Protein AF-E2A4C1-F1 (afdb_monomer_lite)

Radius of gyration: 12.72 Å; chains: 1; bounding box: 28×38×28 Å

Structure (mmCIF, N/CA/C/O backbone):
data_AF-E2A4C1-F1
#
_entry.id   AF-E2A4C1-F1
#
loop_
_atom_site.group_PDB
_atom_site.id
_atom_site.type_symbol
_atom_site.label_atom_id
_atom_site.label_alt_id
_atom_site.label_comp_id
_atom_site.label_asym_id
_atom_site.label_entity_id
_atom_site.label_seq_id
_atom_site.pdbx_PDB_ins_code
_atom_site.Cartn_x
_atom_site.Cartn_y
_atom_site.Cartn_z
_atom_site.occupancy
_atom_site.B_iso_or_equiv
_atom_site.auth_seq_id
_atom_site.auth_comp_id
_atom_site.auth_asym_id
_atom_site.auth_atom_id
_atom_site.pdbx_PDB_model_num
ATOM 1 N N . ILE A 1 1 ? 4.667 25.131 13.322 1.00 52.47 1 ILE A N 1
ATOM 2 C CA . ILE A 1 1 ? 4.842 24.398 12.045 1.00 52.47 1 ILE A CA 1
ATOM 3 C C . ILE A 1 1 ? 4.454 22.952 12.329 1.00 52.47 1 ILE A C 1
ATOM 5 O O . ILE A 1 1 ? 5.285 22.183 12.789 1.00 52.47 1 ILE A O 1
ATOM 9 N N . LEU A 1 2 ? 3.163 22.624 12.236 1.00 55.91 2 LEU A N 1
ATOM 10 C CA . LEU A 1 2 ? 2.709 21.246 12.437 1.00 55.91 2 LEU A CA 1
ATOM 11 C C . LEU A 1 2 ? 3.115 20.449 11.191 1.00 55.91 2 LEU A C 1
ATOM 13 O O . LEU A 1 2 ? 2.773 20.889 10.091 1.00 55.91 2 LEU A O 1
ATOM 17 N N . PRO A 1 3 ? 3.860 19.339 11.321 1.00 58.91 3 PRO A N 1
ATOM 18 C CA . PRO A 1 3 ? 4.148 18.493 10.177 1.00 58.91 3 PRO A CA 1
ATOM 19 C C . PRO A 1 3 ? 2.809 18.005 9.631 1.00 58.91 3 PRO A C 1
ATOM 21 O O . PRO A 1 3 ? 1.968 17.520 10.387 1.00 58.91 3 PRO A O 1
ATOM 24 N N . SER A 1 4 ? 2.584 18.206 8.337 1.00 63.31 4 SER A N 1
ATOM 25 C CA . SER A 1 4 ? 1.373 17.799 7.633 1.00 63.31 4 SER A CA 1
ATOM 26 C C . SER A 1 4 ? 1.216 16.281 7.731 1.00 63.31 4 SER A C 1
ATOM 28 O O . SER A 1 4 ? 1.726 15.535 6.898 1.00 63.31 4 SER A O 1
ATOM 30 N N . VAL A 1 5 ? 0.550 15.811 8.788 1.00 67.25 5 VAL A N 1
ATOM 31 C CA . VAL A 1 5 ? 0.146 14.415 8.927 1.00 67.25 5 VAL A CA 1
ATOM 32 C C . VAL A 1 5 ? -0.861 14.170 7.814 1.00 67.25 5 VAL A C 1
ATOM 34 O O . VAL A 1 5 ? -1.999 14.631 7.874 1.00 67.25 5 VAL A O 1
ATOM 37 N N . GLY A 1 6 ? -0.399 13.511 6.751 1.00 73.75 6 GLY A N 1
ATOM 38 C CA . GLY A 1 6 ? -1.262 13.061 5.669 1.00 73.75 6 GLY A CA 1
ATOM 39 C C . GLY A 1 6 ? -2.391 12.174 6.206 1.00 73.75 6 GLY A C 1
ATOM 40 O O . GLY A 1 6 ? -2.300 11.659 7.326 1.00 73.75 6 GLY A O 1
ATOM 41 N N . PRO A 1 7 ? -3.467 11.983 5.427 1.00 80.38 7 PRO A N 1
ATOM 42 C CA . PRO A 1 7 ? -4.593 11.167 5.856 1.00 80.38 7 PRO A CA 1
ATOM 43 C C . PRO A 1 7 ? -4.113 9.774 6.299 1.00 80.38 7 PRO A C 1
ATOM 45 O O . PRO A 1 7 ? -3.208 9.207 5.673 1.00 80.38 7 PRO A O 1
ATOM 48 N N . PRO A 1 8 ? -4.696 9.208 7.371 1.00 85.50 8 PRO A N 1
ATOM 49 C CA . PRO A 1 8 ? -4.275 7.919 7.901 1.00 85.50 8 PRO A CA 1
ATOM 50 C C . PRO A 1 8 ? -4.385 6.848 6.821 1.00 85.50 8 PRO A C 1
ATOM 52 O O . PRO A 1 8 ? -5.353 6.821 6.060 1.00 85.50 8 PRO A O 1
ATOM 55 N N . ARG A 1 9 ? -3.389 5.967 6.754 1.00 85.75 9 ARG A N 1
ATOM 56 C CA . ARG A 1 9 ? -3.361 4.874 5.786 1.00 85.75 9 ARG A CA 1
ATOM 57 C C . ARG A 1 9 ? -3.596 3.546 6.484 1.00 85.75 9 ARG A C 1
ATOM 59 O O . ARG A 1 9 ? -2.975 3.240 7.503 1.00 85.75 9 ARG A O 1
ATOM 66 N N . CYS A 1 10 ? -4.485 2.749 5.918 1.00 88.75 10 CYS A N 1
ATOM 67 C CA . CYS A 1 10 ? -4.852 1.459 6.452 1.00 88.75 10 CYS A CA 1
ATOM 68 C C . CYS A 1 10 ? -3.776 0.434 6.107 1.00 88.75 10 CYS A C 1
ATOM 70 O O . CYS A 1 10 ? -3.510 0.175 4.938 1.00 88.75 10 CYS A O 1
ATOM 72 N N . TYR A 1 11 ? -3.171 -0.195 7.110 1.00 83.94 11 TYR A N 1
ATOM 73 C CA . TYR A 1 11 ? -2.173 -1.245 6.876 1.00 83.94 11 TYR A CA 1
ATOM 74 C C . TYR A 1 11 ? -2.792 -2.567 6.397 1.00 83.94 11 TYR A C 1
ATOM 76 O O . TYR A 1 11 ? -2.077 -3.419 5.878 1.00 83.94 11 TYR A O 1
ATOM 84 N N . THR A 1 12 ? -4.115 -2.712 6.518 1.00 87.25 12 THR A N 1
ATOM 85 C CA . THR A 1 12 ? -4.847 -3.916 6.115 1.00 87.25 12 THR A CA 1
ATOM 86 C C . THR A 1 12 ? -5.213 -3.887 4.638 1.00 87.25 12 THR A C 1
ATOM 88 O O . THR A 1 12 ? -4.793 -4.761 3.886 1.00 87.25 12 THR A O 1
ATOM 91 N N . CYS A 1 13 ? -5.959 -2.872 4.193 1.00 87.69 13 CYS A N 1
ATOM 92 C CA . CYS A 1 13 ? -6.406 -2.763 2.801 1.00 87.69 13 CYS A CA 1
ATOM 93 C C . CYS A 1 13 ? -5.534 -1.841 1.937 1.00 87.69 13 CYS A C 1
ATOM 95 O O . CYS A 1 13 ? -5.682 -1.871 0.717 1.00 87.69 13 CYS A O 1
ATOM 97 N N . LEU A 1 14 ? -4.603 -1.086 2.539 1.00 84.69 14 LEU A N 1
ATOM 98 C CA . LEU A 1 14 ? -3.686 -0.113 1.916 1.00 84.69 14 LEU A CA 1
ATOM 99 C C . LEU A 1 14 ? -4.308 1.213 1.471 1.00 84.69 14 LEU A C 1
ATOM 101 O O . LEU A 1 14 ? -3.577 2.083 0.985 1.00 84.69 14 LEU A O 1
ATOM 105 N N . GLU A 1 15 ? -5.610 1.398 1.678 1.00 85.19 15 GLU A N 1
ATOM 106 C CA . GLU A 1 15 ? -6.334 2.630 1.353 1.00 85.19 15 GLU A CA 1
ATOM 107 C C . GLU A 1 15 ? -6.048 3.764 2.346 1.00 85.19 15 GLU A C 1
ATOM 109 O O . GLU A 1 15 ? -5.571 3.544 3.460 1.00 85.19 15 GLU A O 1
ATOM 114 N N . VAL A 1 16 ? -6.325 4.997 1.926 1.00 86.62 16 VAL A N 1
ATOM 115 C CA . VAL A 1 16 ? -6.191 6.206 2.750 1.00 86.62 16 VAL A CA 1
ATOM 116 C C . VAL A 1 16 ? -7.541 6.614 3.344 1.00 86.62 16 VAL A C 1
ATOM 118 O O . VAL A 1 16 ? -8.593 6.272 2.812 1.00 86.62 16 VAL A O 1
ATOM 121 N N . GLY A 1 17 ? -7.513 7.353 4.450 1.00 88.25 17 GLY A N 1
ATOM 122 C CA . GLY A 1 17 ? -8.695 7.867 5.147 1.00 88.25 17 GLY A CA 1
ATOM 123 C C . GLY A 1 17 ? -9.089 7.084 6.401 1.00 88.25 17 GLY A C 1
ATOM 124 O O . GLY A 1 17 ? -9.941 7.550 7.149 1.00 88.25 17 GLY A O 1
ATOM 125 N N . HIS A 1 18 ? -8.459 5.939 6.682 1.00 90.44 18 HIS A N 1
ATOM 126 C CA . HIS A 1 18 ? -8.717 5.158 7.894 1.00 90.44 18 HIS A CA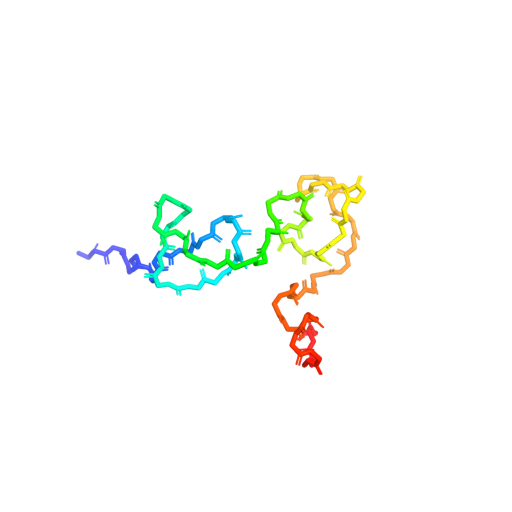 1
ATOM 127 C C . HIS A 1 18 ? -7.497 4.331 8.331 1.00 90.44 18 HIS A C 1
ATOM 129 O O . HIS A 1 18 ? -6.550 4.129 7.575 1.00 90.44 18 HIS A O 1
ATOM 135 N N . LEU A 1 19 ? -7.519 3.848 9.574 1.00 87.94 19 LEU A N 1
ATOM 136 C CA . LEU A 1 19 ? -6.521 2.923 10.126 1.00 87.94 19 LEU A CA 1
ATOM 137 C C . LEU A 1 19 ? -7.034 1.478 10.063 1.00 87.94 19 LEU A C 1
ATOM 139 O O . LEU A 1 19 ? -8.235 1.255 9.948 1.00 87.94 19 LEU A O 1
ATOM 143 N N . ALA A 1 20 ? -6.142 0.497 10.236 1.00 84.94 20 ALA A N 1
ATOM 144 C CA . ALA A 1 20 ? -6.493 -0.930 10.267 1.00 84.94 20 ALA A CA 1
ATOM 145 C C . ALA A 1 20 ? -7.641 -1.258 11.244 1.00 84.94 20 ALA A C 1
ATOM 147 O O . ALA A 1 20 ? -8.527 -2.038 10.911 1.00 84.94 20 ALA A O 1
ATOM 148 N N . ALA A 1 21 ? -7.681 -0.594 12.405 1.00 85.88 21 ALA A N 1
ATOM 149 C CA . ALA A 1 21 ? -8.743 -0.758 13.403 1.00 85.88 21 ALA A CA 1
ATOM 150 C C . ALA 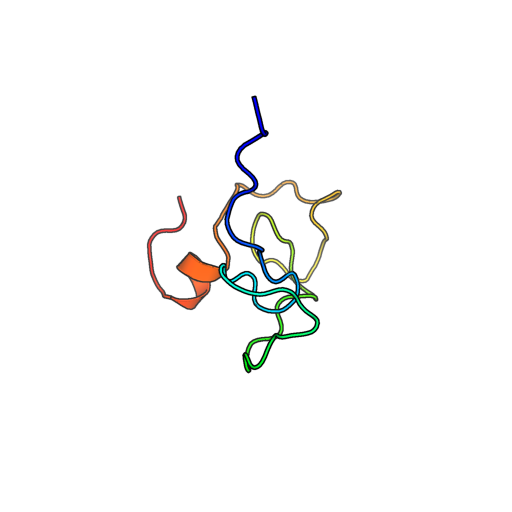A 1 21 ? -10.143 -0.328 12.915 1.00 85.88 21 ALA A C 1
ATOM 152 O O . ALA A 1 21 ? -11.146 -0.765 13.464 1.00 85.88 21 ALA A O 1
ATOM 153 N N . GLN A 1 22 ? -10.213 0.533 11.897 1.00 87.31 22 GLN A N 1
ATOM 154 C CA . GLN A 1 22 ? -11.453 1.044 11.302 1.00 87.31 22 GLN A CA 1
ATOM 155 C C . GLN A 1 22 ? -11.685 0.482 9.888 1.00 87.31 22 GLN A C 1
ATOM 157 O O . GLN A 1 22 ? -12.579 0.933 9.173 1.00 87.31 22 GLN A O 1
ATOM 162 N N . CYS A 1 23 ? -10.870 -0.487 9.463 1.00 88.44 23 CYS A N 1
ATOM 163 C CA . CYS A 1 23 ? -10.964 -1.086 8.142 1.00 88.44 23 CYS A CA 1
ATOM 164 C C . CYS A 1 23 ? -12.227 -1.942 8.036 1.00 88.44 23 CYS A C 1
ATOM 166 O O . CYS A 1 23 ? -12.325 -2.996 8.657 1.00 88.44 23 CYS A O 1
ATOM 168 N N . LYS A 1 24 ? -13.174 -1.508 7.200 1.00 83.50 24 LYS A N 1
ATOM 169 C CA . LYS A 1 24 ? -14.329 -2.319 6.772 1.00 83.50 24 LYS A CA 1
ATOM 170 C C . LYS A 1 24 ? -14.099 -3.010 5.422 1.00 83.50 24 LYS A C 1
ATOM 172 O O . LYS A 1 24 ? -15.007 -3.641 4.891 1.00 83.50 24 LYS A O 1
ATOM 177 N N . GLY A 1 25 ? -12.911 -2.840 4.837 1.00 69.00 25 GLY A N 1
ATOM 178 C CA . GLY A 1 25 ? -12.572 -3.368 3.520 1.00 69.00 25 GLY A CA 1
ATOM 179 C C . GLY A 1 25 ? -12.493 -4.897 3.499 1.00 69.00 25 GLY A C 1
ATOM 180 O O . GLY A 1 25 ? -11.949 -5.509 4.412 1.00 69.00 25 GLY A O 1
ATOM 181 N N . VAL A 1 26 ? -12.994 -5.501 2.418 1.00 65.44 26 VAL A N 1
ATOM 182 C CA . VAL A 1 26 ? -13.002 -6.963 2.189 1.00 65.44 26 VAL A CA 1
ATOM 183 C C . VAL A 1 26 ? -11.622 -7.488 1.755 1.00 65.44 26 VAL A C 1
ATOM 185 O O . VAL A 1 26 ? -11.314 -8.671 1.878 1.00 65.44 26 VAL A O 1
ATOM 188 N N . ALA A 1 27 ? -10.763 -6.609 1.237 1.00 72.25 27 ALA A N 1
ATOM 189 C CA . ALA A 1 27 ? -9.474 -6.987 0.678 1.00 72.25 27 ALA A CA 1
ATOM 190 C C . ALA A 1 27 ? -8.357 -6.920 1.731 1.00 72.25 27 ALA A C 1
ATOM 192 O O . ALA A 1 27 ? -7.750 -5.867 1.938 1.00 72.25 27 ALA A O 1
ATOM 193 N N . ASP A 1 28 ? -8.044 -8.061 2.353 1.00 80.12 28 ASP A N 1
ATOM 194 C CA . ASP A 1 28 ? -6.857 -8.185 3.200 1.00 80.12 28 ASP A CA 1
ATOM 195 C C . ASP A 1 28 ? -5.576 -8.220 2.344 1.00 80.12 28 ASP A C 1
ATOM 197 O O . ASP A 1 28 ? -5.332 -9.109 1.513 1.00 80.12 28 ASP A O 1
ATOM 201 N N . ARG A 1 29 ? -4.750 -7.190 2.525 1.00 84.62 29 ARG A N 1
ATOM 202 C CA . ARG A 1 29 ? -3.430 -7.022 1.907 1.00 84.62 29 ARG A CA 1
ATOM 203 C C . ARG A 1 29 ? -2.313 -6.970 2.947 1.00 84.62 29 ARG A C 1
ATOM 205 O O . ARG A 1 29 ? -1.156 -6.872 2.549 1.00 84.62 29 ARG A O 1
ATOM 212 N N . SER A 1 30 ? -2.623 -7.142 4.233 1.00 81.56 30 SER A N 1
ATOM 213 C CA . SER A 1 30 ? -1.664 -7.247 5.346 1.00 81.56 30 SER A CA 1
ATOM 214 C C . SER A 1 30 ? -0.576 -8.303 5.086 1.00 81.56 30 SER A C 1
ATOM 216 O O . SER A 1 30 ? 0.598 -8.170 5.456 1.00 81.56 30 SER A O 1
ATOM 218 N N . GLY A 1 31 ? -0.960 -9.384 4.400 1.00 82.88 31 GLY A N 1
ATOM 219 C CA . GLY A 1 31 ? -0.062 -10.460 3.986 1.00 82.88 31 GLY A CA 1
ATOM 220 C C . GLY A 1 31 ? 0.929 -10.077 2.881 1.00 82.88 31 GLY A C 1
ATOM 221 O O . GLY A 1 31 ? 1.981 -10.709 2.775 1.00 82.88 31 GLY A O 1
ATOM 222 N N . ARG A 1 32 ? 0.645 -9.037 2.093 1.00 87.88 32 ARG A N 1
ATOM 223 C CA . ARG A 1 32 ? 1.402 -8.650 0.897 1.00 87.88 32 ARG A CA 1
ATOM 224 C C . ARG A 1 32 ? 2.515 -7.652 1.217 1.00 87.88 32 ARG A C 1
ATOM 226 O O . ARG A 1 32 ? 2.518 -6.964 2.234 1.00 87.88 32 ARG A O 1
ATOM 233 N N . CYS A 1 33 ? 3.485 -7.563 0.321 1.00 89.44 33 CYS A N 1
ATOM 234 C CA . CYS A 1 33 ? 4.521 -6.555 0.358 1.00 89.44 33 CYS A CA 1
ATOM 235 C C . CYS A 1 33 ? 3.914 -5.178 0.072 1.00 89.44 33 CYS A C 1
ATOM 237 O O . CYS A 1 33 ? 3.356 -4.953 -0.998 1.00 89.44 33 CYS A O 1
ATOM 239 N N . TYR A 1 34 ? 4.090 -4.232 0.993 1.00 85.50 34 TYR A N 1
ATOM 240 C CA . TYR A 1 34 ? 3.603 -2.858 0.836 1.00 85.50 34 TYR A CA 1
ATOM 241 C C . TYR A 1 34 ? 4.188 -2.118 -0.378 1.00 85.50 34 TYR A C 1
ATOM 243 O O . TYR A 1 34 ? 3.581 -1.159 -0.846 1.00 85.50 34 TYR A O 1
ATOM 251 N N . ARG A 1 35 ? 5.358 -2.548 -0.875 1.00 86.62 35 ARG A N 1
ATOM 252 C CA . ARG A 1 35 ? 6.056 -1.912 -2.001 1.00 86.62 35 ARG A CA 1
ATOM 253 C C . ARG A 1 35 ? 5.668 -2.462 -3.364 1.00 86.62 35 ARG A C 1
ATOM 255 O O . ARG A 1 35 ? 5.684 -1.683 -4.299 1.00 86.62 35 ARG A O 1
ATOM 262 N N . CYS A 1 36 ? 5.386 -3.758 -3.488 1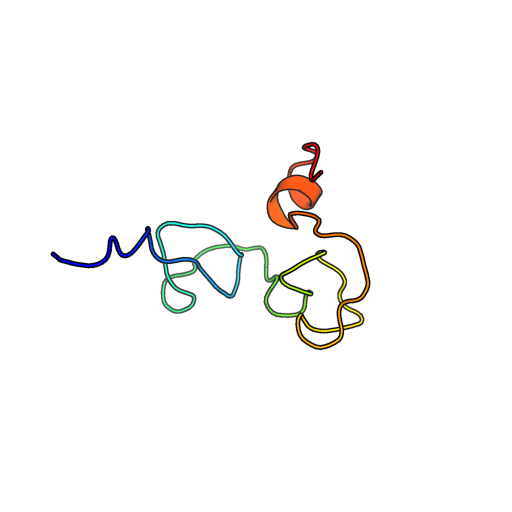.00 89.25 36 CYS A N 1
ATOM 263 C CA . CYS A 1 36 ? 5.144 -4.393 -4.792 1.00 89.25 36 CYS A CA 1
ATOM 264 C C . CYS A 1 36 ? 3.921 -5.325 -4.839 1.00 89.25 36 CYS A C 1
ATOM 266 O O . CYS A 1 36 ? 3.630 -5.908 -5.875 1.00 89.25 36 CYS A O 1
ATOM 268 N N . GLY A 1 37 ? 3.227 -5.544 -3.720 1.00 87.56 37 GLY A N 1
ATOM 269 C CA . GLY A 1 37 ? 2.050 -6.416 -3.649 1.00 87.56 37 GLY A CA 1
ATOM 270 C C . GLY A 1 37 ? 2.321 -7.925 -3.575 1.00 87.56 37 GLY A C 1
ATOM 271 O O . GLY A 1 37 ? 1.375 -8.691 -3.391 1.00 87.56 37 GLY A O 1
ATOM 272 N N . ALA A 1 38 ? 3.577 -8.381 -3.650 1.00 87.88 38 ALA A N 1
ATOM 273 C CA . ALA A 1 38 ? 3.915 -9.808 -3.582 1.00 87.88 38 ALA A CA 1
ATOM 274 C C . ALA A 1 38 ? 3.639 -10.423 -2.195 1.00 87.88 38 ALA A C 1
ATOM 276 O O . ALA A 1 38 ? 3.920 -9.804 -1.174 1.00 87.88 38 ALA A O 1
ATOM 277 N N . ARG A 1 39 ? 3.140 -11.666 -2.133 1.00 88.06 39 ARG A N 1
ATOM 278 C CA . ARG A 1 39 ? 2.908 -12.393 -0.861 1.00 88.06 39 ARG A CA 1
ATOM 279 C C . ARG A 1 39 ? 4.152 -13.104 -0.319 1.00 88.06 39 ARG A C 1
ATOM 281 O O . ARG A 1 39 ? 4.185 -13.455 0.853 1.00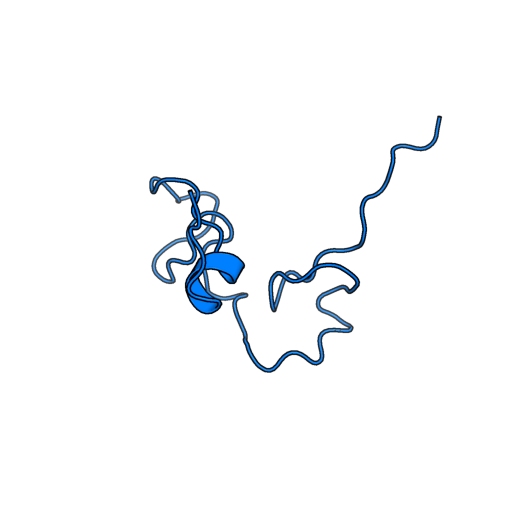 88.06 39 ARG A O 1
ATOM 288 N N . SER A 1 40 ? 5.170 -13.296 -1.156 1.00 89.75 40 SER A N 1
ATOM 289 C CA . SER A 1 40 ? 6.353 -14.101 -0.823 1.00 89.75 40 SER A CA 1
ATOM 290 C C . SER A 1 40 ? 7.333 -13.404 0.122 1.00 89.75 40 SER A C 1
ATOM 292 O O . SER A 1 40 ? 8.155 -14.062 0.747 1.00 89.75 40 SER A O 1
ATOM 294 N N . HIS A 1 41 ? 7.289 -12.072 0.213 1.00 90.75 41 HIS A N 1
ATOM 295 C CA . HIS A 1 41 ? 8.220 -11.290 1.024 1.00 90.75 41 HIS A CA 1
ATOM 296 C C . HIS A 1 41 ? 7.546 -10.055 1.638 1.00 90.75 41 HIS A C 1
ATOM 298 O O . HIS A 1 41 ? 6.474 -9.628 1.213 1.00 90.75 41 HIS A O 1
ATOM 304 N N . LYS A 1 42 ? 8.196 -9.450 2.637 1.00 89.19 42 LYS A N 1
ATOM 305 C CA . LYS A 1 42 ? 7.781 -8.171 3.240 1.00 89.19 42 LYS A CA 1
ATOM 306 C C . LYS A 1 42 ? 8.592 -7.003 2.683 1.00 89.19 42 LYS A C 1
ATOM 308 O O . LYS A 1 42 ? 9.622 -7.209 2.050 1.00 89.19 42 LYS A O 1
ATOM 313 N N . LEU A 1 43 ? 8.159 -5.774 2.984 1.00 84.88 43 LEU A N 1
ATOM 314 C CA . LEU A 1 43 ? 8.801 -4.526 2.542 1.00 84.88 43 LEU A CA 1
ATOM 315 C C . LEU A 1 43 ? 10.327 -4.526 2.746 1.00 84.88 43 LEU A C 1
ATOM 317 O O . LEU A 1 43 ? 11.065 -4.142 1.847 1.00 84.88 43 LEU A O 1
ATOM 321 N N . ARG A 1 44 ? 10.792 -5.031 3.895 1.00 88.12 44 ARG A N 1
ATOM 322 C CA . ARG A 1 44 ? 12.220 -5.134 4.247 1.00 88.12 44 ARG A CA 1
ATOM 323 C C . ARG A 1 44 ? 13.039 -6.067 3.352 1.00 88.12 44 ARG A C 1
ATOM 325 O O . ARG A 1 44 ? 14.237 -5.869 3.226 1.00 88.12 44 ARG A O 1
ATOM 332 N N . SER A 1 45 ? 12.406 -7.056 2.732 1.00 91.31 45 SER A N 1
ATOM 333 C CA . SER A 1 45 ? 13.057 -8.030 1.846 1.00 91.31 45 SER A CA 1
ATOM 334 C C . SER A 1 45 ? 12.668 -7.821 0.378 1.00 91.31 45 SER A C 1
ATOM 336 O O . SER A 1 45 ? 12.967 -8.662 -0.469 1.00 91.31 45 SER A O 1
ATOM 338 N N . CYS A 1 46 ? 11.985 -6.714 0.067 1.00 92.12 46 CYS A N 1
ATOM 339 C CA . CYS A 1 46 ? 11.510 -6.410 -1.273 1.00 92.12 46 CYS A CA 1
ATOM 340 C C . CYS A 1 46 ? 12.638 -5.873 -2.155 1.00 92.12 46 CYS A C 1
ATOM 342 O O . CYS A 1 46 ? 13.149 -4.776 -1.926 1.00 92.12 46 CYS A O 1
ATOM 344 N N . ARG A 1 47 ? 12.980 -6.642 -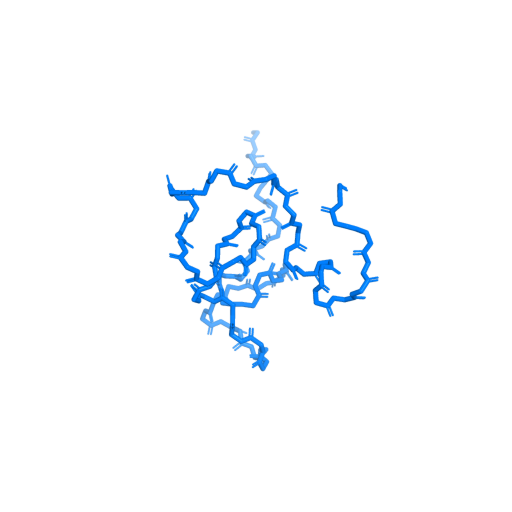3.193 1.00 91.12 47 ARG A N 1
ATOM 345 C CA . ARG A 1 47 ? 13.915 -6.242 -4.260 1.00 91.12 47 ARG A CA 1
ATOM 346 C C . ARG A 1 47 ? 13.221 -5.945 -5.591 1.00 91.12 47 ARG A C 1
ATOM 348 O O . ARG A 1 47 ? 13.884 -5.588 -6.554 1.00 91.12 47 ARG A O 1
ATOM 355 N N . SER A 1 48 ? 11.903 -6.117 -5.649 1.00 88.00 48 SER A N 1
ATOM 356 C CA . SER A 1 48 ? 11.099 -5.798 -6.829 1.00 88.00 48 SER A CA 1
ATOM 357 C C . SER A 1 48 ? 10.948 -4.280 -6.997 1.00 88.00 48 SER A C 1
ATOM 359 O O . SER A 1 48 ? 11.044 -3.548 -6.001 1.00 88.00 48 SER A O 1
ATOM 361 N N . PRO A 1 49 ? 10.681 -3.802 -8.226 1.00 86.31 49 PRO A N 1
ATOM 362 C CA . PRO A 1 49 ? 10.321 -2.408 -8.449 1.00 86.31 49 PRO A CA 1
ATOM 363 C C . PRO A 1 49 ? 9.109 -2.010 -7.587 1.00 86.31 49 PRO A C 1
ATOM 365 O O . PRO A 1 49 ? 8.282 -2.867 -7.244 1.00 86.31 49 PRO A O 1
ATOM 368 N N . PRO A 1 50 ? 9.025 -0.732 -7.176 1.00 83.56 50 PRO A N 1
ATOM 369 C CA . PRO A 1 50 ? 7.834 -0.227 -6.516 1.00 83.56 50 PRO A CA 1
ATOM 370 C C . PRO A 1 50 ? 6.654 -0.378 -7.476 1.00 83.56 50 PRO A C 1
ATOM 372 O O . PRO A 1 50 ? 6.716 0.066 -8.610 1.00 83.56 50 PRO A O 1
ATOM 375 N N . ALA A 1 51 ? 5.607 -1.045 -7.020 1.00 85.00 51 ALA A N 1
ATOM 376 C CA . ALA A 1 51 ? 4.361 -1.188 -7.743 1.00 85.00 51 ALA A CA 1
ATOM 377 C C . ALA A 1 51 ? 3.236 -0.998 -6.737 1.00 85.00 51 ALA A C 1
ATOM 379 O O . ALA A 1 51 ? 3.167 -1.711 -5.732 1.00 85.00 51 ALA A O 1
ATOM 380 N N . CYS A 1 52 ? 2.362 -0.024 -6.978 1.00 85.25 52 CYS A N 1
ATOM 381 C CA . CYS A 1 52 ? 1.249 0.229 -6.076 1.00 85.25 52 CYS A CA 1
ATOM 382 C C . CYS A 1 52 ? 0.270 -0.963 -6.105 1.00 85.25 52 CYS A C 1
ATOM 384 O O . CYS A 1 52 ? -0.413 -1.159 -7.113 1.00 85.25 52 CYS A O 1
ATOM 386 N N . PRO A 1 53 ? 0.136 -1.746 -5.014 1.00 82.56 53 PRO A N 1
ATOM 387 C CA . PRO A 1 53 ? -0.750 -2.911 -4.997 1.00 82.56 53 PRO A CA 1
ATOM 388 C C . PRO A 1 53 ? -2.221 -2.527 -5.179 1.00 82.56 53 PRO A C 1
ATOM 390 O O . PRO A 1 53 ? -2.983 -3.302 -5.742 1.00 82.56 53 PRO A O 1
ATOM 393 N N . LEU A 1 54 ? -2.612 -1.318 -4.761 1.00 83.62 54 LEU A N 1
ATOM 394 C CA . LEU A 1 54 ? -3.949 -0.785 -5.023 1.00 83.62 54 LEU A CA 1
ATOM 395 C C . LEU A 1 54 ? -4.178 -0.540 -6.515 1.00 83.62 54 LEU A C 1
ATOM 397 O O . LEU A 1 54 ? -5.231 -0.898 -7.026 1.00 83.62 54 LEU A O 1
ATOM 401 N N . CYS A 1 55 ? -3.201 0.053 -7.210 1.00 86.19 55 CYS A N 1
ATOM 402 C CA . CYS A 1 55 ? -3.293 0.273 -8.652 1.00 86.19 55 CYS A CA 1
ATOM 403 C C . CYS A 1 55 ? -3.317 -1.062 -9.401 1.00 86.19 55 CYS A C 1
ATOM 405 O O . CYS A 1 55 ? -4.144 -1.228 -10.290 1.00 86.19 55 CYS A O 1
ATOM 407 N N . GLY A 1 56 ? -2.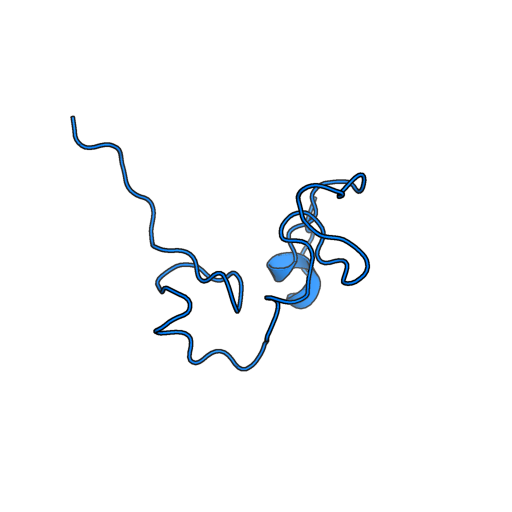492 -2.028 -8.981 1.00 83.12 56 GLY A N 1
ATOM 408 C CA . GLY A 1 56 ? -2.489 -3.382 -9.534 1.00 83.12 56 GLY A CA 1
ATOM 409 C C . GLY A 1 56 ? -3.836 -4.095 -9.378 1.00 83.12 56 GLY A C 1
ATOM 410 O O . GLY A 1 56 ? -4.360 -4.614 -10.359 1.00 83.12 56 GLY A O 1
ATOM 411 N N . ASP A 1 57 ? -4.443 -4.068 -8.184 1.00 80.00 57 ASP A N 1
ATOM 412 C CA . ASP A 1 57 ? -5.785 -4.640 -7.979 1.00 80.00 57 ASP A CA 1
ATOM 413 C C . ASP A 1 57 ? -6.884 -3.839 -8.716 1.00 80.00 57 ASP A C 1
ATOM 415 O O . ASP A 1 57 ? -7.914 -4.402 -9.073 1.00 80.00 57 ASP A O 1
ATOM 419 N N . ALA A 1 58 ? -6.675 -2.541 -8.968 1.00 83.62 58 ALA A N 1
ATOM 420 C CA . ALA A 1 58 ? -7.588 -1.687 -9.734 1.00 83.62 58 ALA A CA 1
ATOM 421 C C . ALA A 1 58 ? -7.366 -1.745 -11.261 1.00 83.62 58 ALA A C 1
ATOM 423 O O . ALA A 1 58 ? -8.030 -1.012 -11.993 1.00 83.62 58 ALA A O 1
ATOM 424 N N . GLY A 1 59 ? -6.419 -2.557 -11.750 1.00 81.50 59 GLY A N 1
ATOM 425 C CA . GLY A 1 59 ? -6.078 -2.644 -13.176 1.00 81.50 59 GLY A CA 1
ATOM 426 C C . GLY A 1 59 ? -5.500 -1.350 -13.764 1.00 81.50 59 GLY A C 1
ATOM 427 O O . GLY A 1 59 ? -5.558 -1.136 -14.972 1.00 81.50 59 GLY A O 1
ATOM 428 N N . ARG A 1 60 ? -4.973 -0.460 -12.918 1.00 83.31 60 ARG A N 1
ATOM 429 C CA . ARG A 1 60 ? -4.347 0.807 -13.312 1.00 83.31 60 ARG A CA 1
ATOM 430 C C . ARG A 1 60 ? -2.829 0.653 -13.414 1.00 83.31 60 ARG A C 1
ATOM 432 O O . ARG A 1 60 ? -2.264 -0.147 -12.663 1.00 83.31 60 ARG A O 1
ATOM 439 N N . PRO A 1 61 ? -2.157 1.435 -14.282 1.00 74.44 61 PRO A N 1
ATOM 440 C CA . PRO A 1 61 ? -0.702 1.464 -14.308 1.00 74.44 61 PRO A CA 1
ATOM 441 C C . PRO A 1 61 ? -0.185 1.820 -12.910 1.00 74.44 61 PRO A C 1
ATOM 443 O O . PRO A 1 61 ? -0.686 2.734 -12.252 1.00 74.44 61 PRO A O 1
ATOM 446 N N . ALA A 1 62 ? 0.747 1.002 -12.435 1.00 66.44 62 ALA A N 1
ATOM 447 C CA . ALA A 1 62 ? 1.297 1.043 -11.085 1.00 66.44 62 ALA A CA 1
ATOM 448 C C . ALA A 1 62 ? 2.790 1.421 -11.079 1.00 66.44 62 ALA A C 1
ATOM 450 O O . ALA A 1 62 ? 3.432 1.206 -10.050 1.00 66.44 62 ALA A O 1
ATOM 451 N N . ASP A 1 63 ? 3.286 1.908 -12.226 1.00 55.75 63 ASP A N 1
ATOM 452 C CA . ASP A 1 63 ? 4.612 2.503 -12.461 1.00 55.75 63 ASP A CA 1
ATOM 453 C C . ASP A 1 63 ? 4.713 3.896 -11.821 1.00 55.75 63 ASP A C 1
ATOM 455 O O . ASP A 1 63 ? 3.724 4.662 -11.933 1.00 55.75 63 ASP A O 1
#

InterPro domains:
  IPR001878 Zinc finger, CCHC-type [PF00098] (9-24)
  IPR001878 Zinc finger, CCHC-type [PS50158] (9-24)
  IPR001878 Zinc finger, CCHC-type [PS50158] (32-48)
  IPR001878 Zinc finger, CCHC-type [SM00343] (9-25)
  IPR001878 Zinc finger, CCHC-type [SM00343] (32-48)
  IPR036875 Zinc finger, CCHC-type superfamily [SSF57756] (5-49)

Organism: Camponotus floridanus (NCBI:txid104421)

Foldseek 3Di:
DPPPPAFDADLQQRDGNDYVVPDPDPHGQNQAACQASHNPDHVVPDPDHGFHVVCVVVVHGRD

Secondary structure (DSSP, 8-state):
-----PPPB-TTT--BSS-GGG---S---TTS-TTT--SSS-GGG--SPP--HHHHHTTS---

Sequence (63 aa):
ILPSVGPPRCYTCLEVGHLAAQCKGVADRSGRCYRCGARSHKLRSCRSPPACPLCGDAGRPAD

pLDDT: mean 82.03, std 9.4, range [52.47, 92.12]